Protein AF-A0A7J9QBC2-F1 (afdb_monomer_lite)

Radius of gyration: 24.65 Å; chains: 1; bounding box: 39×27×75 Å

Sequence (90 aa):
QEIERELRLGLQFLSRKLAAFMSKRGQAEMAKKRANLYAKYIPMIAEFCTELAGKKKEPNYKKILEDLEPVEIKQSEEAPLEEEKPIESK

Foldseek 3Di:
DVVVVVVVVVVVVVVVVVVVVVVVVVVQVVLVVVLVVCVVCVQVVQVVVCVVVVHPDGDPCVVVSVVSPDPPPPPPDDPDDPPPDDPDDD

Structure (mmCIF, N/CA/C/O backbone):
data_AF-A0A7J9QBC2-F1
#
_entry.id   AF-A0A7J9QBC2-F1
#
loop_
_atom_site.group_PDB
_atom_site.id
_atom_site.type_symbol
_atom_site.label_atom_id
_atom_site.label_alt_id
_atom_site.label_comp_id
_atom_site.label_asym_id
_atom_site.label_entity_id
_atom_site.label_seq_id
_atom_site.pdbx_PDB_ins_code
_atom_site.Cartn_x
_atom_site.Cartn_y
_atom_site.Cartn_z
_atom_site.occupancy
_atom_site.B_iso_or_equiv
_atom_site.auth_seq_id
_atom_site.auth_comp_id
_atom_site.auth_asym_id
_atom_site.auth_atom_id
_atom_site.pdbx_PDB_model_num
ATOM 1 N N . GLN A 1 1 ? 20.271 9.420 -36.684 1.00 70.38 1 GLN A N 1
ATOM 2 C CA . GLN A 1 1 ? 19.652 9.911 -35.429 1.00 70.38 1 GLN A CA 1
ATOM 3 C C . GLN A 1 1 ? 18.586 8.957 -34.876 1.00 70.38 1 GLN A C 1
ATOM 5 O O . GLN A 1 1 ? 18.313 9.013 -33.686 1.00 70.38 1 GLN A O 1
ATOM 10 N N . GLU A 1 2 ? 18.010 8.055 -35.677 1.00 87.44 2 GLU A N 1
ATOM 11 C CA . GLU A 1 2 ? 16.975 7.106 -35.220 1.00 87.44 2 GLU A CA 1
ATOM 12 C C . GLU A 1 2 ? 17.470 6.095 -34.179 1.00 87.44 2 GLU A C 1
ATOM 14 O O . GLU A 1 2 ? 16.780 5.867 -33.191 1.00 87.44 2 GLU A O 1
ATOM 19 N N . ILE A 1 3 ? 18.704 5.599 -34.320 1.00 92.44 3 ILE A N 1
ATOM 20 C CA . ILE A 1 3 ? 19.309 4.644 -33.374 1.00 92.44 3 ILE A CA 1
ATOM 21 C C . ILE A 1 3 ? 19.350 5.210 -31.945 1.00 92.44 3 ILE A C 1
ATOM 23 O O . ILE A 1 3 ? 18.999 4.527 -30.990 1.00 92.44 3 ILE A O 1
ATOM 27 N N . GLU A 1 4 ? 19.725 6.482 -31.776 1.00 91.62 4 GLU A N 1
ATOM 28 C CA . GLU A 1 4 ? 19.762 7.116 -30.451 1.00 91.62 4 GLU A CA 1
ATOM 29 C C . GLU A 1 4 ? 18.355 7.232 -29.841 1.00 91.62 4 GLU A C 1
ATOM 31 O O . GLU A 1 4 ? 18.163 7.036 -28.638 1.00 91.62 4 GLU A O 1
ATOM 36 N N . ARG A 1 5 ? 17.352 7.521 -30.680 1.00 93.44 5 ARG A N 1
ATOM 37 C CA . ARG A 1 5 ? 15.952 7.616 -30.260 1.00 93.44 5 ARG A CA 1
ATOM 38 C C . ARG A 1 5 ? 15.419 6.258 -29.809 1.00 93.44 5 ARG A C 1
ATOM 40 O O . ARG A 1 5 ? 14.761 6.195 -28.772 1.00 93.44 5 ARG A O 1
ATOM 47 N N . GLU A 1 6 ? 15.701 5.196 -30.554 1.00 93.94 6 GLU A N 1
ATOM 48 C CA . GLU A 1 6 ? 15.296 3.834 -30.193 1.00 93.94 6 GLU A CA 1
ATOM 49 C C . GLU A 1 6 ? 15.981 3.359 -28.915 1.00 93.94 6 GLU A C 1
ATOM 51 O O . GLU A 1 6 ? 15.303 2.872 -28.009 1.00 93.94 6 GLU A O 1
ATOM 56 N N . LEU A 1 7 ? 17.285 3.610 -28.772 1.00 93.19 7 LEU A N 1
ATOM 57 C CA . LEU A 1 7 ? 18.025 3.261 -27.560 1.00 93.19 7 LEU A CA 1
ATOM 58 C C . LEU A 1 7 ? 17.442 3.966 -26.323 1.00 93.19 7 LEU A C 1
ATOM 60 O O . LEU A 1 7 ? 17.234 3.355 -25.272 1.00 93.19 7 LEU A O 1
ATOM 64 N N . ARG A 1 8 ? 17.108 5.256 -26.460 1.00 95.44 8 ARG A N 1
ATOM 65 C CA . ARG A 1 8 ? 16.480 6.049 -25.395 1.00 95.44 8 ARG A CA 1
ATOM 66 C C . ARG A 1 8 ? 15.088 5.521 -25.037 1.00 95.44 8 ARG A C 1
ATOM 68 O O . ARG A 1 8 ? 14.750 5.444 -23.856 1.00 95.44 8 ARG A O 1
ATOM 75 N N . LEU A 1 9 ? 14.287 5.145 -26.035 1.00 95.75 9 LEU A N 1
ATOM 76 C CA . LEU A 1 9 ? 12.951 4.582 -25.827 1.00 95.75 9 LEU A CA 1
ATOM 77 C C . LEU A 1 9 ? 13.005 3.210 -25.146 1.00 95.75 9 LEU A C 1
ATOM 79 O O . LEU A 1 9 ? 12.233 2.983 -24.211 1.00 95.75 9 LEU A O 1
ATOM 83 N N . GLY A 1 10 ? 13.936 2.343 -25.551 1.00 96.00 10 GLY A N 1
ATOM 84 C CA . GLY A 1 10 ? 14.171 1.044 -24.919 1.00 96.00 10 GLY A CA 1
ATOM 85 C C . GLY A 1 10 ? 14.559 1.189 -23.448 1.00 96.00 10 GLY A C 1
ATOM 86 O O . GLY A 1 10 ? 13.935 0.589 -22.570 1.00 96.00 10 GLY A O 1
ATOM 87 N N . LEU A 1 11 ? 15.501 2.088 -23.144 1.00 95.81 11 LEU A N 1
ATOM 88 C CA . LEU A 1 11 ? 15.897 2.368 -21.763 1.00 95.81 11 LEU A CA 1
ATOM 89 C C . LEU A 1 11 ? 14.724 2.901 -20.924 1.00 95.81 11 LEU A C 1
ATOM 91 O O . LEU A 1 11 ? 14.526 2.479 -19.780 1.00 95.81 11 LEU A O 1
ATOM 95 N N . GLN A 1 12 ? 13.908 3.795 -21.489 1.00 96.25 12 GLN A N 1
ATOM 96 C CA . GLN A 1 12 ? 12.740 4.343 -20.798 1.00 96.25 12 GLN A CA 1
ATOM 97 C C . GLN A 1 12 ? 11.658 3.277 -20.570 1.00 96.25 12 GLN A C 1
ATOM 99 O O . GLN A 1 12 ? 10.987 3.282 -19.535 1.00 96.25 12 GLN A O 1
ATOM 104 N N . PHE A 1 13 ? 11.476 2.354 -21.515 1.00 96.19 13 PHE A N 1
ATOM 105 C CA . PHE A 1 13 ? 10.567 1.220 -21.374 1.00 96.19 13 PHE A CA 1
ATOM 106 C C . PHE A 1 13 ? 10.982 0.304 -20.216 1.00 96.19 13 PHE A C 1
ATOM 108 O O . PHE A 1 13 ? 10.174 0.060 -19.316 1.00 96.19 13 PHE A O 1
ATOM 115 N N . LEU A 1 14 ? 12.253 -0.105 -20.175 1.00 96.12 14 LEU A N 1
ATOM 116 C CA . LEU A 1 14 ? 12.792 -0.935 -19.095 1.00 96.12 14 LEU A CA 1
ATOM 117 C C . LEU A 1 14 ? 12.701 -0.231 -17.735 1.00 96.12 14 LEU A C 1
ATOM 119 O O . LEU A 1 14 ? 12.239 -0.821 -16.758 1.00 96.12 14 LEU A O 1
ATOM 123 N N . SER A 1 15 ? 13.045 1.058 -17.690 1.00 94.94 15 SER A N 1
ATOM 124 C CA . SER A 1 15 ? 12.957 1.876 -16.473 1.00 94.94 15 SER A CA 1
ATOM 125 C C . SER A 1 15 ? 11.532 1.924 -15.911 1.00 94.94 15 SER A C 1
ATOM 127 O O . SER A 1 15 ? 11.330 1.761 -14.708 1.00 94.94 15 SER A O 1
ATOM 129 N N . ARG A 1 16 ? 10.519 2.091 -16.775 1.00 95.31 16 ARG A N 1
ATOM 130 C CA . ARG A 1 16 ? 9.105 2.080 -16.363 1.00 95.31 16 ARG A CA 1
ATOM 131 C C . ARG A 1 16 ? 8.674 0.720 -15.818 1.00 95.31 16 ARG A C 1
ATOM 133 O O . ARG A 1 16 ? 7.986 0.673 -14.799 1.00 95.31 16 ARG A O 1
ATOM 140 N N . LYS A 1 17 ? 9.098 -0.374 -16.458 1.00 94.94 17 LYS A N 1
ATOM 141 C CA . LYS A 1 17 ? 8.783 -1.741 -16.013 1.00 94.94 17 LYS A CA 1
ATOM 142 C C . LYS A 1 17 ? 9.378 -2.023 -14.630 1.00 94.94 17 LYS A C 1
ATOM 144 O O . LYS A 1 17 ? 8.678 -2.533 -13.755 1.00 94.94 17 LYS A O 1
ATOM 149 N N . LEU A 1 18 ? 10.626 -1.608 -14.404 1.00 94.12 18 LEU A N 1
ATOM 150 C CA . LEU A 1 18 ? 11.282 -1.725 -13.102 1.00 94.12 18 LEU A CA 1
ATOM 151 C C . LEU A 1 18 ? 10.582 -0.882 -12.027 1.00 94.12 18 LEU A C 1
ATOM 153 O O . LEU A 1 18 ? 10.300 -1.384 -10.939 1.00 94.12 18 LEU A O 1
ATOM 157 N N . ALA A 1 19 ? 10.243 0.372 -12.333 1.00 91.81 19 ALA A N 1
ATOM 158 C CA . ALA A 1 19 ? 9.551 1.255 -11.395 1.00 91.81 19 ALA A CA 1
ATOM 159 C C . ALA A 1 19 ? 8.188 0.688 -10.961 1.00 91.81 19 ALA 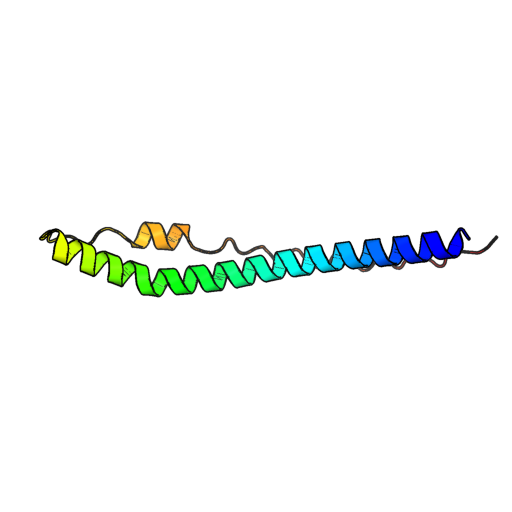A C 1
ATOM 161 O O . ALA A 1 19 ? 7.864 0.698 -9.772 1.00 91.81 19 ALA A O 1
ATOM 162 N N . ALA A 1 20 ? 7.411 0.138 -11.900 1.00 91.44 20 ALA A N 1
ATOM 163 C CA . ALA A 1 20 ? 6.131 -0.501 -11.599 1.00 91.44 20 ALA A CA 1
ATOM 164 C C . ALA A 1 20 ? 6.300 -1.718 -10.673 1.00 91.44 20 ALA A C 1
ATOM 166 O O . ALA A 1 20 ? 5.572 -1.859 -9.687 1.00 91.44 20 ALA A O 1
ATOM 167 N N . PHE A 1 21 ? 7.299 -2.562 -10.945 1.00 91.56 21 PHE A N 1
ATOM 168 C CA . PHE A 1 21 ? 7.613 -3.715 -10.104 1.00 91.56 21 PHE A CA 1
ATOM 169 C C . PHE A 1 21 ? 8.013 -3.301 -8.679 1.00 91.56 21 PHE A C 1
ATOM 171 O O . PHE A 1 21 ? 7.462 -3.813 -7.701 1.00 91.56 21 PHE A O 1
ATOM 178 N N . MET A 1 22 ? 8.920 -2.327 -8.547 1.00 89.69 22 MET A N 1
ATOM 179 C CA . MET A 1 22 ? 9.352 -1.819 -7.242 1.00 89.69 22 MET A CA 1
ATOM 180 C C . MET A 1 22 ? 8.205 -1.160 -6.471 1.00 89.69 22 MET A C 1
ATOM 182 O O . MET A 1 22 ? 8.095 -1.365 -5.264 1.00 89.69 22 MET A O 1
ATOM 186 N N . SER A 1 23 ? 7.324 -0.421 -7.152 1.00 86.12 23 SER A N 1
ATOM 187 C CA . SER A 1 23 ? 6.148 0.197 -6.534 1.00 86.12 23 SER A CA 1
ATOM 188 C C . SER A 1 23 ? 5.217 -0.852 -5.922 1.00 86.12 23 SER A C 1
ATOM 190 O O . SER A 1 23 ? 4.867 -0.752 -4.746 1.00 86.12 23 SER A O 1
ATOM 192 N N . LYS A 1 24 ? 4.902 -1.921 -6.667 1.00 85.38 24 LYS A N 1
ATOM 193 C CA . LYS A 1 24 ? 4.070 -3.031 -6.175 1.00 85.38 24 LYS A CA 1
ATOM 194 C C . LYS A 1 24 ? 4.693 -3.707 -4.948 1.00 85.38 24 LYS A C 1
ATOM 196 O O . LYS A 1 24 ? 3.996 -3.987 -3.972 1.00 85.38 24 LYS A O 1
ATOM 201 N N . ARG A 1 25 ? 6.015 -3.918 -4.962 1.00 85.94 25 ARG A N 1
ATOM 202 C CA . ARG A 1 25 ? 6.750 -4.511 -3.831 1.00 85.94 25 ARG A CA 1
ATOM 203 C C . ARG A 1 25 ? 6.756 -3.589 -2.604 1.00 85.94 25 ARG A C 1
ATOM 205 O O . ARG A 1 25 ? 6.523 -4.050 -1.490 1.00 85.94 25 ARG A O 1
ATOM 212 N N . GLY A 1 26 ? 6.950 -2.286 -2.814 1.00 84.50 26 GLY A N 1
ATOM 213 C CA . GLY A 1 26 ? 6.928 -1.274 -1.756 1.00 84.50 26 GLY A CA 1
ATOM 214 C C . GLY A 1 26 ? 5.551 -1.108 -1.109 1.00 84.50 26 GLY A C 1
ATOM 215 O O . GLY A 1 26 ? 5.458 -1.013 0.113 1.00 84.50 26 GLY A O 1
ATOM 216 N N . GLN A 1 27 ? 4.475 -1.149 -1.899 1.00 81.50 27 GLN A N 1
ATOM 217 C CA . GLN A 1 27 ? 3.103 -1.111 -1.381 1.00 81.50 27 GLN A CA 1
ATOM 218 C C . GLN A 1 27 ? 2.807 -2.305 -0.466 1.00 81.50 27 GLN A C 1
ATOM 220 O O . GLN A 1 27 ? 2.230 -2.121 0.606 1.00 81.50 27 GLN A O 1
ATOM 225 N N . ALA A 1 28 ? 3.259 -3.507 -0.836 1.00 80.50 28 ALA A N 1
ATOM 226 C CA . ALA A 1 28 ? 3.094 -4.700 -0.009 1.00 80.50 28 ALA A CA 1
ATOM 227 C C . ALA A 1 28 ? 3.848 -4.588 1.330 1.00 80.50 28 ALA A C 1
ATOM 229 O O . ALA A 1 28 ? 3.293 -4.896 2.385 1.00 80.50 28 ALA A O 1
ATOM 230 N N . GLU A 1 29 ? 5.093 -4.101 1.323 1.00 83.06 29 GLU A N 1
ATOM 231 C CA . GLU A 1 29 ? 5.851 -3.873 2.561 1.00 83.06 29 GLU A CA 1
ATOM 232 C C . GLU A 1 29 ? 5.233 -2.768 3.433 1.00 83.06 29 GLU A C 1
ATOM 234 O O . GLU A 1 29 ? 5.175 -2.901 4.657 1.00 83.06 29 GLU A O 1
ATOM 239 N N . MET A 1 30 ? 4.732 -1.688 2.826 1.00 82.62 30 MET A N 1
ATOM 240 C CA . MET A 1 30 ? 4.074 -0.596 3.547 1.00 82.62 30 MET A CA 1
ATOM 241 C C . MET A 1 30 ? 2.750 -1.045 4.177 1.00 82.62 30 MET A C 1
ATOM 243 O O . MET A 1 30 ? 2.470 -0.686 5.321 1.00 82.62 30 MET A O 1
ATOM 247 N N . ALA A 1 31 ? 1.973 -1.879 3.481 1.00 82.19 31 ALA A N 1
ATOM 248 C CA . ALA A 1 31 ? 0.755 -2.481 4.017 1.00 82.19 31 ALA A CA 1
ATOM 249 C C . ALA A 1 31 ? 1.050 -3.365 5.240 1.00 82.19 31 ALA A C 1
ATOM 251 O O . ALA A 1 31 ? 0.381 -3.220 6.262 1.00 82.19 31 ALA A O 1
ATOM 252 N N . LYS A 1 32 ? 2.108 -4.190 5.190 1.00 82.50 32 LYS A N 1
ATOM 253 C CA . LYS A 1 32 ? 2.565 -4.998 6.338 1.00 82.50 32 LYS A CA 1
ATOM 254 C C . LYS A 1 32 ? 2.965 -4.132 7.533 1.00 82.50 32 LYS A C 1
ATOM 256 O O . LYS A 1 32 ? 2.530 -4.381 8.653 1.00 82.50 32 LYS A O 1
ATOM 261 N N . LYS A 1 33 ? 3.756 -3.077 7.302 1.00 85.19 33 LYS A N 1
ATOM 262 C CA . LYS A 1 33 ? 4.153 -2.128 8.361 1.00 85.19 33 LYS A CA 1
ATOM 263 C C . LYS A 1 33 ? 2.937 -1.460 9.002 1.00 85.19 33 LYS A C 1
ATOM 265 O O . LYS A 1 33 ? 2.883 -1.328 10.221 1.00 85.19 33 LYS A O 1
ATOM 270 N N . ARG A 1 34 ? 1.955 -1.072 8.185 1.00 83.88 34 ARG A N 1
ATOM 271 C CA . ARG A 1 34 ? 0.710 -0.450 8.638 1.00 83.88 34 ARG A CA 1
ATOM 272 C C . ARG A 1 34 ? -0.147 -1.413 9.470 1.00 83.88 34 ARG A C 1
ATOM 274 O O . ARG A 1 34 ? -0.605 -1.019 10.536 1.00 83.88 34 ARG A O 1
ATOM 281 N N . ALA A 1 35 ? -0.308 -2.662 9.031 1.00 82.56 35 ALA A N 1
ATOM 282 C CA . ALA A 1 35 ? -1.043 -3.687 9.776 1.00 82.56 35 ALA A CA 1
ATOM 283 C C . ALA A 1 35 ? -0.404 -3.966 11.148 1.00 82.56 35 ALA A C 1
ATOM 285 O O . ALA A 1 35 ? -1.093 -3.944 12.165 1.00 82.56 35 ALA A O 1
ATOM 286 N N . ASN A 1 36 ? 0.926 -4.111 11.198 1.00 84.62 36 ASN A N 1
ATOM 287 C CA . ASN A 1 36 ? 1.665 -4.311 12.451 1.00 84.62 36 ASN A CA 1
ATOM 288 C C . ASN A 1 36 ? 1.487 -3.144 13.431 1.00 84.62 36 ASN A C 1
ATOM 290 O O . ASN A 1 36 ? 1.351 -3.353 14.636 1.00 84.62 36 ASN A O 1
ATOM 294 N N . LEU A 1 37 ? 1.488 -1.909 12.917 1.00 84.69 37 LEU A N 1
ATOM 295 C CA . LEU A 1 37 ? 1.245 -0.716 13.721 1.00 84.69 37 LEU A CA 1
ATOM 296 C C . LEU A 1 37 ? -0.164 -0.772 14.330 1.00 84.69 37 LEU A C 1
ATOM 298 O O . LEU A 1 37 ? -0.323 -0.669 15.544 1.00 84.69 37 LEU A O 1
ATOM 302 N N . TYR A 1 38 ? -1.183 -0.997 13.500 1.00 82.94 38 TYR A N 1
ATOM 303 C CA . TYR A 1 38 ? -2.568 -1.054 13.956 1.00 82.94 38 TYR A CA 1
ATOM 304 C C . TYR A 1 38 ? -2.820 -2.179 14.958 1.00 82.94 38 TYR A C 1
ATOM 306 O O . TYR A 1 38 ? -3.476 -1.929 15.964 1.00 82.94 38 TYR A O 1
ATOM 314 N N . ALA A 1 39 ? -2.225 -3.358 14.774 1.00 81.44 39 ALA A N 1
ATOM 315 C CA . ALA A 1 39 ? -2.336 -4.456 15.735 1.00 81.44 39 ALA A CA 1
ATOM 316 C C . ALA A 1 39 ? -1.860 -4.081 17.144 1.00 81.44 39 ALA A C 1
ATOM 318 O O . ALA A 1 39 ? -2.434 -4.541 18.128 1.00 81.44 39 ALA A O 1
ATOM 319 N N . LYS A 1 40 ? -0.854 -3.207 17.254 1.00 84.94 40 LYS A N 1
ATOM 320 C CA . LYS A 1 40 ? -0.354 -2.741 18.548 1.00 84.94 40 LYS A CA 1
ATOM 321 C C . LYS A 1 40 ? -1.253 -1.677 19.181 1.00 84.94 40 LYS A C 1
ATOM 323 O O . LYS A 1 40 ? -1.487 -1.725 20.382 1.00 84.94 40 LYS A O 1
ATOM 328 N N . TYR A 1 41 ? -1.727 -0.706 18.400 1.00 86.62 41 TYR A N 1
ATOM 329 C CA . TYR A 1 41 ? -2.411 0.473 18.953 1.00 86.62 41 TYR A CA 1
ATOM 330 C C . TYR A 1 41 ? -3.927 0.335 19.055 1.00 86.62 41 TYR A C 1
ATOM 332 O O . TYR A 1 41 ? -4.526 0.974 19.914 1.00 86.62 41 TYR A O 1
ATOM 340 N N . ILE A 1 42 ? -4.559 -0.486 18.216 1.00 83.75 42 ILE A N 1
ATOM 341 C CA . ILE A 1 42 ? -6.011 -0.689 18.247 1.00 83.75 42 ILE A CA 1
ATOM 342 C C . ILE A 1 42 ? -6.504 -1.155 19.635 1.00 83.75 42 ILE A C 1
ATOM 344 O O . ILE A 1 42 ? -7.472 -0.569 20.123 1.00 83.75 42 ILE A O 1
ATOM 348 N N . PRO A 1 43 ? -5.854 -2.127 20.311 1.00 83.19 43 PRO A N 1
ATOM 349 C CA . PRO A 1 43 ? -6.246 -2.534 21.662 1.00 83.19 43 PRO A CA 1
ATOM 350 C C . PRO A 1 43 ? -6.094 -1.409 22.694 1.00 83.19 43 PRO A C 1
ATOM 352 O O . PRO A 1 43 ? -7.012 -1.164 23.466 1.00 83.19 43 PRO A O 1
ATOM 355 N N . MET A 1 44 ? -4.990 -0.654 22.649 1.00 85.06 44 MET A N 1
ATOM 356 C CA . MET A 1 44 ? -4.767 0.471 23.572 1.00 85.06 44 MET A CA 1
ATOM 357 C C . MET A 1 44 ? -5.827 1.563 23.396 1.00 85.06 44 MET A C 1
ATOM 359 O O . MET A 1 44 ? -6.337 2.114 24.366 1.00 85.06 44 MET A O 1
ATOM 363 N N . ILE A 1 45 ? -6.191 1.876 22.148 1.00 83.50 45 ILE A N 1
ATOM 364 C CA . ILE A 1 45 ? -7.246 2.853 21.855 1.00 83.50 45 ILE A CA 1
ATOM 365 C C . ILE A 1 45 ? -8.595 2.344 22.375 1.00 83.50 45 ILE A C 1
ATOM 367 O O . ILE A 1 45 ? -9.360 3.126 22.934 1.00 83.50 45 ILE A O 1
ATOM 371 N N . ALA A 1 46 ? -8.884 1.048 22.230 1.00 81.19 46 ALA A N 1
ATOM 372 C CA . ALA A 1 46 ? -10.100 0.450 22.771 1.00 81.19 46 ALA A CA 1
ATOM 373 C C . ALA A 1 46 ? -10.174 0.597 24.300 1.00 81.19 46 ALA A C 1
ATOM 375 O O . ALA A 1 46 ? -11.208 1.034 24.804 1.00 81.19 46 ALA A O 1
ATOM 376 N N . GLU A 1 47 ? -9.080 0.317 25.012 1.00 82.56 47 GLU A N 1
ATOM 377 C CA . GLU A 1 47 ? -8.969 0.495 26.466 1.00 82.56 47 GLU A CA 1
ATOM 378 C C . GLU A 1 47 ? -9.216 1.956 26.872 1.00 82.56 47 GLU A C 1
ATOM 380 O O . GLU A 1 47 ? -10.139 2.233 27.642 1.00 82.56 47 GLU A O 1
ATOM 385 N N . PHE A 1 48 ? -8.508 2.917 26.272 1.00 85.88 48 PHE A N 1
ATOM 386 C CA . PHE A 1 48 ? -8.698 4.340 26.584 1.00 85.88 48 PHE A CA 1
ATOM 387 C C . PHE A 1 48 ? -10.115 4.832 26.284 1.00 85.88 48 PHE A C 1
ATOM 389 O O . PHE A 1 48 ? -10.705 5.576 27.068 1.00 85.88 48 PHE A O 1
ATOM 396 N N . CYS A 1 49 ? -10.703 4.409 25.164 1.00 81.69 49 CYS A N 1
ATOM 397 C CA . CYS A 1 49 ? -12.080 4.763 24.842 1.00 81.69 49 CYS A CA 1
ATOM 398 C C . CYS A 1 49 ? -13.074 4.191 25.863 1.00 81.69 49 CYS A C 1
ATOM 400 O O . CYS A 1 49 ? -14.084 4.837 26.141 1.00 81.69 49 CYS A O 1
ATOM 402 N N . THR A 1 50 ? -12.817 3.007 26.426 1.00 80.94 50 THR A N 1
ATOM 403 C CA . THR A 1 50 ? -13.693 2.405 27.448 1.00 80.94 50 THR A CA 1
ATOM 404 C C . THR A 1 50 ? -13.590 3.103 28.790 1.00 80.94 50 THR A C 1
ATOM 406 O O . THR A 1 50 ? -14.622 3.367 29.410 1.00 80.94 50 THR A O 1
ATOM 409 N N . GLU A 1 51 ? -12.369 3.464 29.183 1.00 81.69 51 GLU A N 1
ATOM 410 C CA . GLU A 1 51 ? -12.076 4.207 30.402 1.00 81.69 51 GLU A CA 1
ATOM 411 C C . GLU A 1 51 ? -12.740 5.588 30.361 1.00 81.69 51 GLU A C 1
ATOM 413 O O . GLU A 1 51 ? -13.498 5.941 31.264 1.00 81.69 51 GLU A O 1
ATOM 418 N N . LEU A 1 52 ? -12.571 6.322 29.255 1.00 83.00 52 LEU A N 1
ATOM 419 C CA . LEU A 1 52 ? -13.191 7.635 29.060 1.00 83.00 52 LEU A CA 1
ATOM 420 C C . LEU A 1 52 ? -14.719 7.571 28.977 1.00 83.00 52 LEU A C 1
ATOM 422 O O . LEU A 1 52 ? -15.407 8.475 29.448 1.00 83.00 52 LEU A O 1
ATOM 426 N N . ALA A 1 53 ? -15.272 6.522 28.365 1.00 78.56 53 ALA A N 1
ATOM 427 C CA . ALA A 1 53 ? -16.716 6.383 28.204 1.00 78.56 53 ALA A CA 1
ATOM 428 C C . ALA A 1 53 ? -17.425 5.854 29.464 1.00 78.56 53 ALA A C 1
ATOM 430 O O . ALA A 1 53 ? -18.658 5.817 29.476 1.00 78.56 53 ALA A O 1
ATOM 431 N N . GLY A 1 54 ? -16.692 5.396 30.488 1.00 68.06 54 GLY A N 1
ATOM 432 C CA . GLY A 1 54 ? -17.263 4.775 31.690 1.00 68.06 54 GLY A CA 1
ATOM 433 C C . GLY A 1 54 ? -18.081 3.505 31.399 1.00 68.06 54 GLY A C 1
ATOM 434 O O . GLY A 1 54 ? -18.946 3.118 32.189 1.00 68.06 54 GLY A O 1
ATOM 435 N N . LYS A 1 55 ? -17.865 2.868 30.239 1.00 70.94 55 LYS A N 1
ATOM 436 C CA . LYS A 1 55 ? -18.621 1.694 29.771 1.00 70.94 55 LYS A CA 1
ATOM 437 C C . LYS A 1 55 ? -17.849 0.413 30.090 1.00 70.94 55 LYS A C 1
ATOM 439 O O . LYS A 1 55 ? -16.665 0.315 29.813 1.00 70.94 55 LYS A O 1
ATOM 444 N N . LYS A 1 56 ? -18.546 -0.613 30.597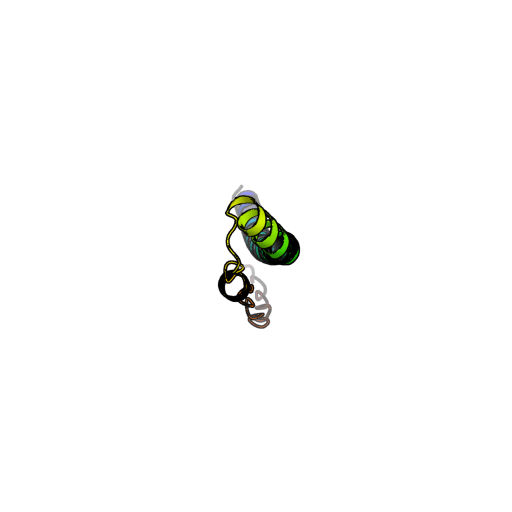 1.00 60.69 56 LYS A N 1
ATOM 445 C CA . LYS A 1 56 ? -17.954 -1.908 31.010 1.00 60.69 56 LYS A CA 1
ATOM 446 C C . LYS A 1 56 ? -17.563 -2.855 29.863 1.00 60.69 56 LYS A C 1
ATOM 448 O O . LYS A 1 56 ? -17.036 -3.927 30.134 1.00 60.69 56 LYS A O 1
ATOM 453 N N . LYS A 1 57 ? -17.896 -2.537 28.608 1.00 61.16 57 LYS A N 1
ATOM 454 C CA . LYS A 1 57 ? -17.642 -3.419 27.458 1.00 61.16 57 LYS A CA 1
ATOM 455 C C . LYS A 1 57 ? -16.666 -2.765 26.497 1.00 61.16 57 LYS A C 1
ATOM 457 O O . LYS A 1 57 ? -16.976 -1.715 25.935 1.00 61.16 57 LYS A O 1
ATOM 462 N N . GLU A 1 58 ? -15.545 -3.440 26.288 1.00 61.47 58 GLU A N 1
ATOM 463 C CA . GLU A 1 58 ? -14.565 -3.102 25.265 1.00 61.47 58 GLU A CA 1
ATOM 464 C C . GLU A 1 58 ? -15.202 -3.117 23.869 1.00 61.47 58 GLU A C 1
ATOM 466 O O . GLU A 1 58 ? -15.954 -4.048 23.543 1.00 61.47 58 GLU A O 1
ATOM 471 N N . PRO A 1 59 ? -14.960 -2.088 23.036 1.00 67.50 59 PRO A N 1
ATOM 472 C CA . PRO A 1 59 ? -15.400 -2.109 21.652 1.00 67.50 59 PRO A CA 1
ATOM 473 C C . PRO A 1 59 ? -14.741 -3.295 20.946 1.00 67.50 59 PRO A C 1
ATOM 475 O O . PRO A 1 59 ? -13.558 -3.566 21.134 1.00 67.50 59 PRO A O 1
ATOM 478 N N . ASN A 1 60 ? -15.512 -4.031 20.143 1.00 66.38 60 ASN A N 1
ATOM 479 C CA . ASN A 1 60 ? -15.011 -5.220 19.458 1.00 66.38 60 ASN A CA 1
ATOM 480 C C . ASN A 1 60 ? -14.033 -4.819 18.344 1.00 66.38 60 ASN A C 1
ATOM 482 O O . ASN A 1 60 ? -14.427 -4.593 17.201 1.00 66.38 60 ASN A O 1
ATOM 486 N N . TYR A 1 61 ? -12.757 -4.736 18.702 1.00 68.94 61 TYR A N 1
ATOM 487 C CA . TYR A 1 61 ? -11.672 -4.352 17.814 1.00 68.94 61 TYR A CA 1
ATOM 488 C C . TYR A 1 61 ? -11.155 -5.500 16.935 1.00 68.94 61 TYR A C 1
ATOM 490 O O . TYR A 1 61 ? -10.416 -5.259 15.984 1.00 68.94 61 TYR A O 1
ATOM 498 N N . LYS A 1 62 ? -11.567 -6.745 17.215 1.00 68.38 62 LYS A N 1
ATOM 499 C CA . LYS A 1 62 ? -11.132 -7.936 16.465 1.00 68.38 62 LYS A CA 1
ATOM 500 C C . LYS A 1 62 ? -11.612 -7.919 15.015 1.00 68.38 62 LYS A C 1
ATOM 502 O O . LYS A 1 62 ? -10.844 -8.261 14.129 1.00 68.38 62 LYS A O 1
ATOM 507 N N . LYS A 1 63 ? -12.826 -7.413 14.772 1.00 67.88 63 LYS A N 1
ATOM 508 C CA . LYS A 1 63 ? -13.379 -7.252 13.414 1.00 67.88 63 LYS A CA 1
ATOM 509 C C . LYS A 1 63 ? -12.528 -6.327 12.541 1.00 67.88 63 LYS A C 1
ATOM 511 O O . LYS A 1 63 ? -12.311 -6.599 11.374 1.00 67.88 63 LYS A O 1
ATOM 516 N N . ILE A 1 64 ? -12.003 -5.256 13.137 1.00 70.69 64 ILE A N 1
ATOM 517 C CA . ILE A 1 64 ? -11.145 -4.291 12.439 1.00 70.69 64 ILE A CA 1
ATOM 518 C C . ILE A 1 64 ? -9.793 -4.930 12.103 1.00 70.69 64 ILE A C 1
ATOM 520 O O . ILE A 1 64 ? -9.181 -4.587 11.099 1.00 70.69 64 ILE A O 1
ATOM 524 N N . LEU A 1 65 ? -9.324 -5.853 12.945 1.00 67.19 65 LEU A N 1
ATOM 525 C CA . LEU A 1 65 ? -8.058 -6.545 12.748 1.00 67.19 65 LEU A CA 1
ATOM 526 C C . LEU A 1 65 ? -8.128 -7.588 11.624 1.00 67.19 65 LEU A C 1
ATOM 528 O O . LEU A 1 65 ? -7.191 -7.669 10.838 1.00 67.19 65 LEU A O 1
ATOM 532 N N . GLU A 1 66 ? -9.243 -8.317 11.521 1.00 65.38 66 GLU A N 1
ATOM 533 C CA . GLU A 1 66 ? -9.518 -9.265 10.427 1.00 65.38 66 GLU A CA 1
ATOM 534 C C . GLU A 1 66 ? -9.636 -8.549 9.070 1.00 65.38 66 GLU A C 1
ATOM 536 O O . GLU A 1 66 ? -9.049 -8.989 8.086 1.00 65.38 66 GLU A O 1
ATOM 541 N N . ASP A 1 67 ? -10.292 -7.386 9.023 1.00 64.44 67 ASP A N 1
ATOM 542 C CA . ASP A 1 67 ? -10.400 -6.573 7.799 1.00 64.44 67 ASP A CA 1
ATOM 543 C C . ASP A 1 67 ? -9.060 -5.931 7.367 1.00 64.44 67 ASP A C 1
ATOM 545 O O . ASP A 1 67 ? -8.919 -5.450 6.238 1.00 64.44 67 ASP A O 1
ATOM 549 N N . LEU A 1 68 ? -8.069 -5.884 8.267 1.00 61.72 68 LEU A N 1
ATOM 550 C CA . LEU A 1 68 ? -6.741 -5.308 8.030 1.00 61.72 68 LEU A CA 1
ATOM 551 C C . LEU A 1 68 ? -5.702 -6.334 7.561 1.00 61.72 68 LEU A C 1
ATOM 553 O O . LEU A 1 68 ? -4.582 -5.928 7.222 1.00 61.72 68 LEU A O 1
ATOM 557 N N . GLU A 1 69 ? -6.035 -7.628 7.536 1.00 57.97 69 GLU A N 1
ATOM 558 C CA . GLU A 1 69 ? -5.119 -8.650 7.044 1.00 57.97 69 GLU A CA 1
ATOM 559 C C . GLU A 1 69 ? -4.768 -8.369 5.575 1.00 57.97 69 GLU A C 1
ATOM 561 O O . GLU A 1 69 ? -5.646 -8.176 4.726 1.00 57.97 69 GLU A O 1
ATOM 566 N N . PRO A 1 70 ? -3.469 -8.270 5.245 1.00 50.72 70 PRO A N 1
ATOM 567 C CA . PRO A 1 70 ? -3.062 -7.974 3.890 1.00 50.72 70 PRO A CA 1
ATOM 568 C C . PRO A 1 70 ? -3.471 -9.152 3.014 1.00 50.72 70 PRO A C 1
ATOM 570 O O . PRO A 1 70 ? -2.961 -10.253 3.197 1.00 50.72 70 PRO A O 1
ATOM 573 N N . VAL A 1 71 ? -4.345 -8.896 2.035 1.00 46.84 71 VAL A N 1
ATOM 574 C CA . VAL A 1 71 ? -4.545 -9.771 0.877 1.00 46.84 71 VAL A CA 1
ATOM 575 C C . VAL A 1 71 ? -3.159 -10.183 0.404 1.00 46.84 71 VAL A C 1
ATOM 577 O O . VAL A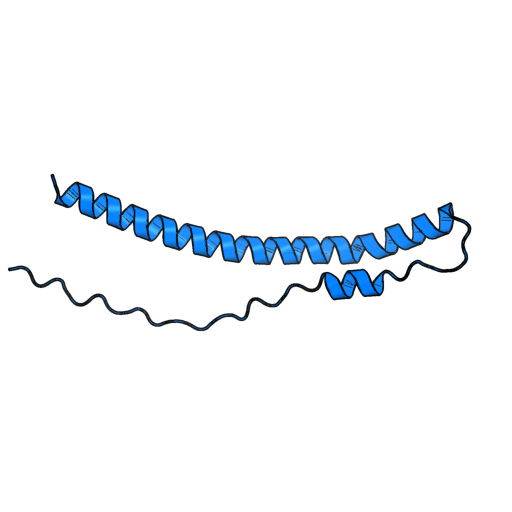 1 71 ? -2.397 -9.350 -0.101 1.00 46.84 71 VAL A O 1
ATOM 580 N N . GLU A 1 72 ? -2.797 -11.442 0.643 1.00 41.19 72 GLU A N 1
ATOM 581 C CA . GLU A 1 72 ? -1.569 -12.007 0.126 1.00 41.19 72 GLU A CA 1
ATOM 582 C C . GLU A 1 72 ? -1.657 -11.852 -1.383 1.00 41.19 72 GLU A C 1
ATOM 584 O O . GLU A 1 72 ? -2.439 -12.520 -2.065 1.00 41.19 72 GLU A O 1
ATOM 589 N N . ILE A 1 73 ? -0.902 -10.892 -1.914 1.00 38.53 73 ILE A N 1
ATOM 590 C CA . ILE A 1 73 ? -0.669 -10.801 -3.341 1.00 38.53 73 ILE A CA 1
ATOM 591 C C . ILE A 1 73 ? 0.078 -12.090 -3.646 1.00 38.53 73 ILE A C 1
ATOM 593 O O . ILE A 1 73 ? 1.289 -12.166 -3.429 1.00 38.53 73 ILE A O 1
ATOM 597 N N . LYS A 1 74 ? -0.682 -13.112 -4.061 1.00 34.78 74 LYS A N 1
ATOM 598 C CA . LYS A 1 74 ? -0.166 -14.371 -4.577 1.00 34.78 74 LYS A CA 1
ATOM 599 C C . LYS A 1 74 ? 0.998 -13.998 -5.470 1.00 34.78 74 LYS A C 1
ATOM 601 O O . LYS A 1 74 ? 0.852 -13.167 -6.374 1.00 34.78 74 LYS A O 1
ATOM 606 N N . GLN A 1 75 ? 2.159 -14.542 -5.133 1.00 34.88 75 GLN A N 1
ATOM 607 C CA . GLN A 1 75 ? 3.304 -14.557 -6.014 1.00 34.88 75 GLN A CA 1
ATOM 608 C C . GLN A 1 75 ? 2.814 -15.277 -7.269 1.00 34.88 75 GLN A C 1
ATOM 610 O O . GLN A 1 75 ? 2.782 -16.499 -7.314 1.00 34.88 75 GLN A O 1
ATOM 615 N N . SER A 1 76 ? 2.289 -14.527 -8.238 1.00 33.50 76 SER A N 1
ATOM 616 C CA . SER A 1 76 ? 2.084 -15.031 -9.582 1.00 33.50 76 SER A CA 1
ATOM 617 C C . SER A 1 76 ? 3.487 -15.246 -10.120 1.00 33.50 76 SER A C 1
ATOM 619 O O . SER A 1 76 ? 4.154 -14.284 -10.507 1.00 33.50 76 SER A O 1
ATOM 621 N N . GLU A 1 77 ? 3.956 -16.470 -9.899 1.00 33.78 77 GLU A N 1
ATOM 622 C CA . GLU A 1 77 ? 4.720 -17.301 -10.817 1.00 33.78 77 GLU A CA 1
ATOM 623 C C . GLU A 1 77 ? 5.375 -16.512 -11.950 1.00 33.78 77 GLU A C 1
ATOM 625 O O . GLU A 1 77 ? 4.718 -15.931 -12.814 1.00 33.78 77 GLU A O 1
ATOM 630 N N . GLU A 1 78 ? 6.704 -16.493 -11.875 1.00 42.41 78 GLU A N 1
ATOM 631 C CA . GLU A 1 78 ? 7.633 -16.607 -12.994 1.00 42.41 78 GLU A CA 1
ATOM 632 C C . GLU A 1 78 ? 6.935 -16.806 -14.351 1.00 42.41 78 GLU A C 1
ATOM 634 O O . GLU A 1 78 ? 6.660 -17.923 -14.777 1.00 42.41 78 GLU A O 1
ATOM 639 N N . ALA A 1 79 ? 6.663 -15.708 -15.058 1.00 34.62 79 ALA A N 1
ATOM 640 C CA . ALA A 1 79 ? 6.485 -15.782 -16.499 1.00 34.62 79 ALA A CA 1
ATOM 641 C C . ALA A 1 79 ? 7.895 -15.781 -17.121 1.00 34.62 79 ALA A C 1
ATOM 643 O O . ALA A 1 79 ? 8.677 -14.872 -16.809 1.00 34.62 79 ALA A O 1
ATOM 644 N N . PRO A 1 80 ? 8.244 -16.797 -17.930 1.00 31.92 80 PRO A N 1
ATOM 645 C CA . PRO A 1 80 ? 9.592 -17.012 -18.434 1.00 31.92 80 PRO A CA 1
ATOM 646 C C . PRO A 1 80 ? 10.111 -15.803 -19.208 1.00 31.92 80 PRO A C 1
ATOM 648 O O . PRO A 1 80 ? 9.371 -15.104 -19.900 1.00 31.92 80 PRO A O 1
ATOM 651 N N . LEU A 1 81 ? 11.416 -15.579 -19.068 1.00 42.19 81 LEU A N 1
ATOM 652 C CA . LEU A 1 81 ? 12.206 -14.749 -19.962 1.00 42.19 81 LEU A CA 1
ATOM 653 C C . LEU A 1 81 ? 11.976 -15.269 -21.386 1.00 42.19 81 LEU A C 1
ATOM 655 O O . LEU A 1 81 ? 12.539 -16.291 -21.769 1.00 42.19 81 LEU A O 1
ATOM 659 N N . GLU A 1 82 ? 11.116 -14.603 -22.154 1.00 38.91 82 GLU A N 1
ATOM 660 C CA . GLU A 1 82 ? 11.128 -14.768 -23.600 1.00 38.91 82 GLU A CA 1
ATOM 661 C C . GLU A 1 82 ? 12.475 -14.227 -24.076 1.00 38.91 82 GLU A C 1
ATOM 663 O O . GLU A 1 82 ? 12.742 -13.026 -24.030 1.00 38.91 82 GLU A O 1
ATOM 668 N N . GLU A 1 83 ? 13.353 -15.159 -24.438 1.00 41.34 83 GLU A N 1
ATOM 669 C CA . GLU A 1 83 ? 14.545 -14.915 -25.230 1.00 41.34 83 GLU A CA 1
ATOM 670 C C . GLU A 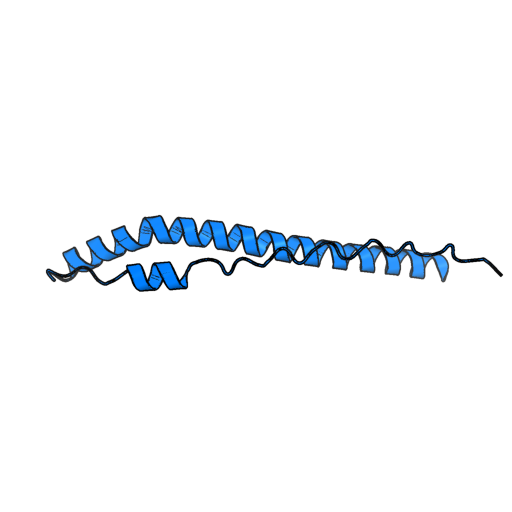1 83 ? 14.131 -14.083 -26.450 1.00 41.34 83 GLU A C 1
ATOM 672 O O . GLU A 1 83 ? 13.501 -14.588 -27.385 1.00 41.34 83 GLU A O 1
ATOM 677 N N . GLU A 1 84 ? 14.448 -12.786 -26.434 1.00 43.62 84 GLU A N 1
ATOM 678 C CA . GLU A 1 84 ? 14.386 -11.971 -27.641 1.00 43.62 84 GLU A CA 1
ATOM 679 C C . GLU A 1 84 ? 15.363 -12.597 -28.640 1.00 43.62 84 GLU A C 1
ATOM 681 O O . GLU A 1 84 ? 16.586 -12.522 -28.492 1.00 43.62 84 GLU A O 1
ATOM 686 N N . LYS A 1 85 ? 14.800 -13.301 -29.629 1.00 47.44 85 LYS A N 1
ATOM 687 C CA . LYS A 1 85 ? 15.541 -13.867 -30.755 1.00 47.44 85 LYS A CA 1
ATOM 688 C C . LYS A 1 85 ? 16.426 -12.776 -31.370 1.00 47.44 85 LYS A C 1
ATOM 690 O O . LYS A 1 85 ? 15.967 -11.635 -31.477 1.00 47.44 85 LYS A O 1
ATOM 695 N N . PRO A 1 86 ? 17.657 -13.105 -31.806 1.00 40.41 86 PRO A N 1
ATOM 696 C CA . PRO A 1 86 ? 18.562 -12.129 -32.393 1.00 40.41 86 PRO A CA 1
ATOM 697 C C . PRO A 1 86 ? 17.872 -11.398 -33.543 1.00 40.41 86 PRO A C 1
ATOM 699 O O . PRO A 1 86 ? 17.325 -12.031 -34.447 1.00 40.41 86 PRO A O 1
ATOM 702 N N . ILE A 1 87 ? 17.894 -10.069 -33.493 1.00 51.78 87 ILE A N 1
ATOM 703 C CA . ILE 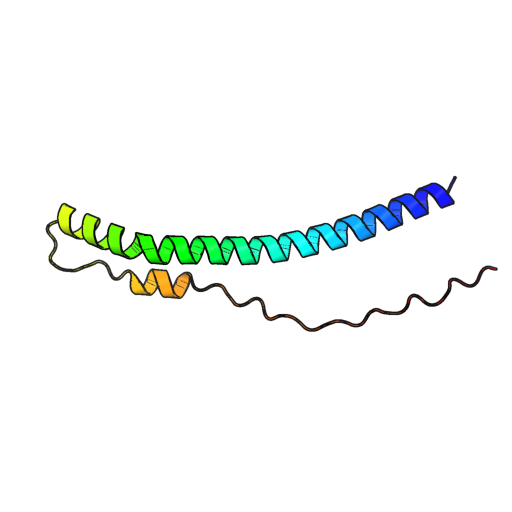A 1 87 ? 17.470 -9.210 -34.595 1.00 51.78 87 ILE A CA 1
ATOM 704 C C . ILE A 1 87 ? 18.448 -9.481 -35.743 1.00 51.78 87 ILE A C 1
ATOM 706 O O . ILE A 1 87 ? 19.571 -8.977 -35.747 1.00 51.78 87 ILE A O 1
ATOM 710 N N . GLU A 1 88 ? 18.053 -10.344 -36.681 1.00 44.12 88 GLU A N 1
ATOM 711 C CA . GLU A 1 88 ? 18.787 -10.541 -37.925 1.00 44.12 88 GLU A CA 1
ATOM 712 C C . GLU A 1 88 ? 18.750 -9.238 -38.721 1.00 44.12 88 GLU A C 1
ATOM 714 O O . GLU A 1 88 ? 17.702 -8.759 -39.154 1.00 44.12 88 GLU A O 1
ATOM 719 N N . SER A 1 89 ? 19.936 -8.670 -38.898 1.00 41.72 89 SER A N 1
ATOM 720 C CA . SER A 1 89 ? 20.220 -7.580 -39.813 1.00 41.72 89 SER A CA 1
ATOM 721 C C . SER A 1 89 ? 19.985 -8.023 -41.260 1.00 41.72 89 SER A C 1
ATOM 723 O O . SER A 1 89 ? 20.654 -8.951 -41.727 1.00 41.72 89 SER A O 1
ATOM 725 N N . LYS A 1 90 ? 19.119 -7.317 -41.987 1.00 35.41 90 LYS A N 1
ATOM 726 C CA . LYS A 1 90 ? 19.168 -7.209 -43.449 1.00 35.41 90 LYS A CA 1
ATOM 727 C C . LYS A 1 90 ? 18.881 -5.782 -43.875 1.00 35.41 90 LYS A C 1
ATOM 729 O O . LYS A 1 90 ? 17.979 -5.169 -43.266 1.00 35.41 90 LYS A 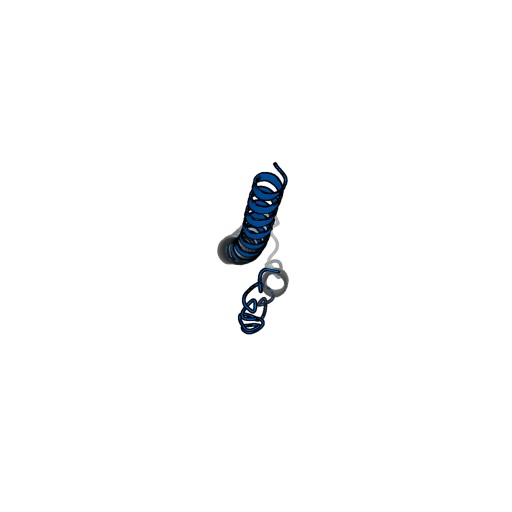O 1
#

pLDDT: mean 72.43, std 20.12, range [31.92, 96.25]

Secondary structure (DSSP, 8-state):
-HHHHHHHHHHHHHHHHHHHHHHHHHHHHHHHHHHHHHHHHHHHHHHHHHHHHT-SS----HHHHHTTS---------------------